Protein AF-A0A672NHU4-F1 (afdb_monomer_lite)

Structure (mmCIF, N/CA/C/O backbone):
data_AF-A0A672NHU4-F1
#
_entry.id   AF-A0A672NHU4-F1
#
loop_
_atom_site.group_PDB
_atom_site.id
_atom_site.type_symbol
_atom_site.label_atom_id
_atom_site.label_alt_id
_atom_site.label_comp_id
_atom_site.label_asym_id
_atom_site.label_entity_id
_atom_site.label_seq_id
_atom_site.pdbx_PDB_ins_code
_atom_site.Cartn_x
_atom_site.Cartn_y
_atom_site.Cartn_z
_atom_site.occupancy
_atom_site.B_iso_or_equiv
_atom_site.auth_seq_id
_atom_site.auth_comp_id
_atom_site.auth_asym_id
_atom_site.auth_atom_id
_atom_site.pdbx_PDB_model_num
ATOM 1 N N . LEU A 1 1 ? -0.319 1.593 -17.697 1.00 64.31 1 LEU A N 1
ATOM 2 C CA . LEU A 1 1 ? 0.627 1.785 -16.578 1.00 64.31 1 LEU A CA 1
ATOM 3 C C . LEU A 1 1 ? -0.025 2.792 -15.657 1.00 64.31 1 LEU A C 1
ATOM 5 O O . LEU A 1 1 ? -0.338 3.880 -16.120 1.00 64.31 1 LEU A O 1
ATOM 9 N N . GLY A 1 2 ? -0.393 2.387 -14.449 1.00 85.44 2 GLY A N 1
ATOM 10 C CA . GLY A 1 2 ? -1.278 3.185 -13.609 1.00 85.44 2 GLY A CA 1
ATOM 11 C C . GLY A 1 2 ? -1.076 2.848 -12.147 1.00 85.44 2 GLY A C 1
ATOM 12 O O . GLY A 1 2 ? -0.872 1.681 -11.811 1.00 85.44 2 GLY A O 1
ATOM 13 N N . LEU A 1 3 ? -1.099 3.895 -11.332 1.00 93.19 3 LEU A N 1
ATOM 14 C CA . LEU A 1 3 ? -1.097 3.849 -9.882 1.00 93.19 3 LEU A CA 1
ATOM 15 C C . LEU A 1 3 ? -2.508 4.207 -9.416 1.00 93.19 3 LEU A C 1
ATOM 17 O O . LEU A 1 3 ? -3.062 5.222 -9.837 1.00 93.19 3 LEU A O 1
ATOM 21 N N . LEU A 1 4 ? -3.072 3.373 -8.555 1.00 94.12 4 LEU A N 1
ATOM 22 C CA . LEU A 1 4 ? -4.301 3.653 -7.832 1.00 94.12 4 LEU A CA 1
ATOM 23 C C . LEU A 1 4 ? -3.996 3.562 -6.345 1.00 94.12 4 LEU A C 1
ATOM 25 O O . LEU A 1 4 ? -3.475 2.552 -5.876 1.00 94.12 4 LEU A O 1
ATOM 29 N N . ILE A 1 5 ? -4.356 4.615 -5.623 1.00 95.06 5 ILE A N 1
ATOM 30 C CA . ILE A 1 5 ? -4.288 4.662 -4.170 1.00 95.06 5 ILE A CA 1
ATOM 31 C C . ILE A 1 5 ? -5.681 5.011 -3.672 1.00 95.06 5 ILE A C 1
ATOM 33 O O . ILE A 1 5 ? -6.282 5.987 -4.123 1.00 95.06 5 ILE A O 1
ATOM 37 N N . THR A 1 6 ? -6.197 4.216 -2.743 1.00 94.00 6 THR A N 1
ATOM 38 C CA . THR A 1 6 ? -7.446 4.516 -2.051 1.00 94.00 6 THR A CA 1
ATOM 39 C C . THR A 1 6 ? -7.314 4.199 -0.574 1.00 94.00 6 THR A C 1
ATOM 41 O O . THR A 1 6 ? -6.663 3.234 -0.184 1.00 94.00 6 THR A O 1
ATOM 44 N N . THR A 1 7 ? -7.950 5.019 0.253 1.00 94.12 7 THR A N 1
ATOM 45 C CA . THR A 1 7 ? -8.052 4.783 1.693 1.00 94.12 7 THR A CA 1
ATOM 46 C C . THR A 1 7 ? -9.515 4.826 2.068 1.00 94.12 7 THR A C 1
ATOM 48 O O . THR A 1 7 ? -10.232 5.732 1.644 1.00 94.12 7 THR A O 1
ATOM 51 N N . GLY A 1 8 ? -9.969 3.853 2.845 1.00 93.44 8 GLY A N 1
ATOM 52 C CA . GLY A 1 8 ? -11.360 3.802 3.261 1.00 93.44 8 GLY A CA 1
ATOM 53 C C . GLY A 1 8 ? -11.588 2.862 4.428 1.00 93.44 8 GLY A C 1
ATOM 54 O O . GLY A 1 8 ? -10.722 2.070 4.794 1.00 93.44 8 GLY A O 1
ATOM 55 N N . LEU A 1 9 ? -12.780 2.963 5.003 1.00 94.69 9 LEU A N 1
ATOM 56 C CA . LEU A 1 9 ? -13.212 2.093 6.084 1.00 94.69 9 LEU A CA 1
ATOM 57 C C . LEU A 1 9 ? -13.734 0.768 5.526 1.00 94.69 9 LEU A C 1
ATOM 59 O O . LEU A 1 9 ? -14.560 0.741 4.610 1.00 94.69 9 LEU A O 1
ATOM 63 N N . ARG A 1 10 ? -13.287 -0.337 6.120 1.00 93.50 10 ARG A N 1
ATOM 64 C CA . ARG A 1 10 ? -13.879 -1.665 5.953 1.00 93.50 10 ARG A CA 1
ATOM 65 C C . ARG A 1 10 ? -14.302 -2.172 7.330 1.00 93.50 10 ARG A C 1
ATOM 67 O O . ARG A 1 10 ? -13.506 -2.766 8.057 1.00 93.50 10 ARG A O 1
ATOM 74 N N . GLY A 1 11 ? -15.567 -1.937 7.674 1.00 93.62 11 GLY A N 1
ATOM 75 C CA . GLY A 1 11 ? -16.011 -2.021 9.067 1.00 93.62 11 GLY A CA 1
ATOM 76 C C . GLY A 1 11 ? -15.358 -0.898 9.873 1.00 93.62 11 GLY A C 1
ATOM 77 O O . GLY A 1 11 ? -15.323 0.232 9.399 1.00 93.62 11 GLY A O 1
ATOM 78 N N . GLU A 1 12 ? -14.790 -1.233 11.030 1.00 93.00 12 GLU A N 1
ATOM 79 C CA . GLU A 1 12 ? -14.058 -0.284 11.887 1.00 93.00 12 GLU A CA 1
ATOM 80 C C . GLU A 1 12 ? -12.587 -0.089 11.474 1.00 93.00 12 GLU A C 1
ATOM 82 O O . GLU A 1 12 ? -11.909 0.759 12.038 1.00 93.00 12 GLU A O 1
ATOM 87 N N . ASN A 1 13 ? -12.080 -0.864 10.505 1.00 94.44 13 ASN A N 1
ATOM 88 C CA . ASN A 1 13 ? -10.668 -0.808 10.119 1.00 94.44 13 ASN A CA 1
ATOM 89 C C . ASN A 1 13 ? -10.439 0.188 8.978 1.00 94.44 13 ASN A C 1
ATOM 91 O O . ASN A 1 13 ? -11.092 0.092 7.929 1.00 94.44 13 ASN A O 1
ATOM 95 N N . LEU A 1 14 ? -9.462 1.078 9.134 1.00 94.81 14 LEU A N 1
ATOM 96 C CA . LEU A 1 14 ? -8.959 1.925 8.061 1.00 94.81 14 LEU A CA 1
ATOM 97 C C . LEU A 1 14 ? -7.981 1.123 7.195 1.00 94.81 14 LEU A C 1
ATOM 99 O O . LEU A 1 14 ? -6.919 0.693 7.647 1.00 94.81 14 LEU A O 1
ATOM 103 N N . VAL A 1 15 ? -8.350 0.923 5.930 1.00 95.38 15 VAL A N 1
ATOM 104 C CA . VAL A 1 15 ? -7.569 0.146 4.963 1.00 95.38 15 VAL A CA 1
ATOM 105 C C . VAL A 1 15 ? -7.007 1.071 3.891 1.00 95.38 15 VAL A C 1
ATOM 107 O O . VAL A 1 15 ? -7.754 1.804 3.238 1.00 95.38 15 VAL A O 1
ATOM 110 N N . HIS A 1 16 ? -5.694 0.998 3.685 1.00 95.81 16 HIS A N 1
ATOM 111 C CA . HIS A 1 16 ? -4.972 1.689 2.624 1.00 95.81 16 HIS A CA 1
ATOM 112 C C . HIS A 1 16 ? -4.611 0.6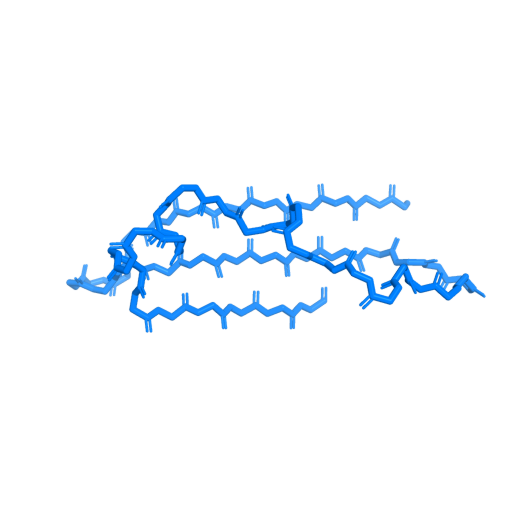93 1.518 1.00 95.81 1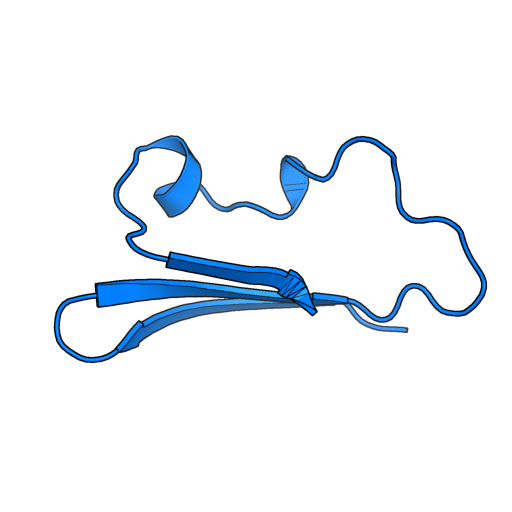6 HIS A C 1
ATOM 114 O O . HIS A 1 16 ? -3.901 -0.284 1.754 1.00 95.81 16 HIS A O 1
ATOM 120 N N . ILE A 1 17 ? -5.137 0.903 0.314 1.00 95.44 17 ILE A N 1
ATOM 121 C CA . ILE A 1 17 ? -4.922 0.023 -0.835 1.00 95.44 17 ILE A CA 1
ATOM 122 C C . ILE A 1 17 ? -4.095 0.774 -1.867 1.00 95.44 17 ILE A C 1
ATOM 124 O O . ILE A 1 17 ? -4.506 1.834 -2.345 1.00 95.44 17 ILE A O 1
ATOM 128 N N . VAL A 1 18 ? -2.969 0.176 -2.240 1.00 95.25 18 VAL A N 1
ATOM 129 C CA . VAL A 1 18 ? -2.086 0.630 -3.309 1.00 95.25 18 VAL A CA 1
ATOM 130 C C . VAL A 1 18 ? -2.068 -0.446 -4.385 1.00 95.25 18 VAL A C 1
ATOM 132 O O . VAL A 1 18 ? -1.717 -1.591 -4.110 1.00 95.25 18 VAL A O 1
ATOM 135 N N . THR A 1 19 ? -2.436 -0.089 -5.614 1.00 94.38 19 THR A N 1
ATOM 136 C CA . THR A 1 19 ? -2.224 -0.962 -6.773 1.00 94.38 19 THR A CA 1
ATOM 137 C C . THR A 1 19 ? -1.385 -0.242 -7.807 1.00 94.38 19 THR A C 1
ATOM 139 O O . THR A 1 19 ? -1.760 0.857 -8.233 1.00 94.38 19 THR A O 1
ATOM 142 N N . TRP A 1 20 ? -0.282 -0.844 -8.236 1.00 94.31 20 TRP A N 1
ATOM 143 C CA . TRP A 1 20 ? 0.607 -0.220 -9.204 1.00 94.31 20 TRP A CA 1
ATOM 144 C C . TRP A 1 20 ? 1.088 -1.196 -10.271 1.00 94.31 20 TRP A C 1
ATOM 146 O O . TRP A 1 20 ? 1.844 -2.129 -10.028 1.00 94.31 20 TRP A O 1
ATOM 156 N N . ASN A 1 21 ? 0.722 -0.909 -11.519 1.00 93.94 21 ASN A N 1
ATOM 157 C CA . ASN A 1 21 ? 1.310 -1.596 -12.660 1.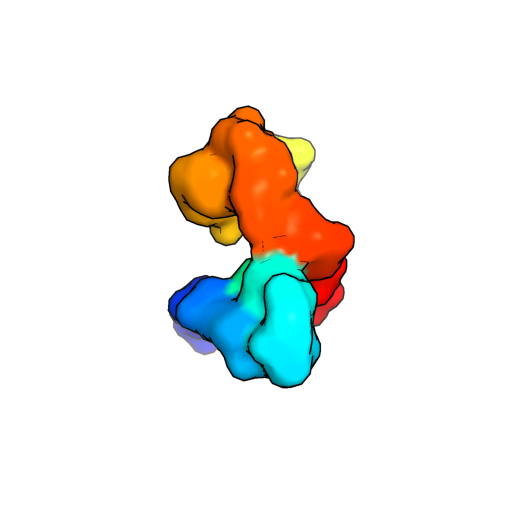00 93.94 21 ASN A CA 1
ATOM 158 C C . ASN A 1 21 ? 2.684 -0.987 -13.006 1.00 93.94 21 ASN A C 1
ATOM 160 O O . ASN A 1 21 ? 2.744 0.041 -13.691 1.00 93.94 21 ASN A O 1
ATOM 164 N N . VAL A 1 22 ? 3.757 -1.654 -12.566 1.00 92.69 22 VAL A N 1
ATOM 165 C CA . VAL A 1 22 ? 5.174 -1.326 -12.850 1.00 92.69 22 VAL A CA 1
ATOM 166 C C . VAL A 1 22 ? 5.635 -1.712 -14.266 1.00 92.69 22 VAL A C 1
ATOM 168 O O . VAL A 1 22 ? 6.735 -1.358 -14.693 1.00 92.69 22 VAL A O 1
ATOM 171 N N . GLY A 1 23 ? 4.805 -2.432 -15.027 1.00 90.69 23 GLY A N 1
ATOM 172 C CA . GLY A 1 23 ? 5.172 -2.980 -16.331 1.00 90.69 23 GLY A CA 1
ATOM 173 C C . GLY A 1 23 ? 6.318 -3.989 -16.229 1.00 90.69 23 GLY A C 1
ATOM 174 O O . GLY A 1 23 ? 6.303 -4.871 -15.379 1.00 90.69 23 GLY A O 1
ATOM 175 N N . SER A 1 24 ? 7.311 -3.854 -17.110 1.00 90.50 24 SER A N 1
ATOM 176 C CA . SER A 1 24 ? 8.560 -4.630 -17.082 1.00 90.50 24 SER A CA 1
ATOM 177 C C . SER A 1 24 ? 9.713 -3.893 -16.381 1.00 90.50 24 SER A C 1
ATOM 179 O O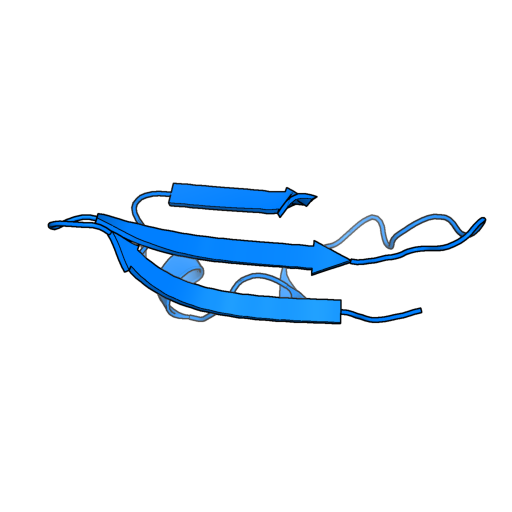 . SER A 1 24 ? 10.868 -4.283 -16.538 1.00 90.50 24 SER A O 1
ATOM 181 N N . GLY A 1 25 ? 9.423 -2.781 -15.697 1.00 89.38 25 GLY A N 1
ATOM 182 C CA . GLY A 1 25 ? 10.407 -2.004 -14.947 1.00 89.38 25 GLY A CA 1
ATOM 183 C C . GLY A 1 25 ? 10.625 -2.544 -13.533 1.00 89.38 25 GLY A C 1
ATOM 184 O O . GLY A 1 25 ? 9.857 -3.367 -13.040 1.00 89.38 25 GLY A O 1
ATOM 185 N N . ILE A 1 26 ? 11.670 -2.044 -12.875 1.00 91.50 26 ILE A N 1
ATOM 186 C CA . ILE A 1 26 ? 11.928 -2.286 -11.452 1.00 91.50 26 ILE A CA 1
ATOM 187 C C . ILE A 1 26 ? 11.292 -1.126 -10.667 1.00 91.50 26 ILE A C 1
ATOM 189 O O . ILE A 1 26 ? 11.578 0.030 -10.999 1.00 91.50 26 ILE A O 1
ATOM 193 N N . PRO A 1 27 ? 10.408 -1.386 -9.683 1.00 89.44 27 PRO A N 1
ATOM 194 C CA . PRO A 1 27 ? 9.918 -0.331 -8.802 1.00 89.44 27 PRO A CA 1
ATOM 195 C C . PRO A 1 27 ? 11.084 0.289 -8.008 1.00 89.44 27 PRO A C 1
ATOM 197 O O . PRO A 1 27 ? 12.054 -0.413 -7.734 1.00 89.44 27 PRO A O 1
ATOM 200 N N . PRO A 1 28 ? 11.016 1.575 -7.625 1.00 91.50 28 PRO A N 1
ATOM 201 C CA . PRO A 1 28 ? 11.987 2.184 -6.725 1.00 91.50 28 PRO A CA 1
ATOM 202 C C . PRO A 1 28 ? 12.165 1.368 -5.442 1.00 91.50 28 PRO A C 1
ATOM 204 O O . PRO A 1 28 ? 11.196 0.824 -4.915 1.00 91.50 28 PRO A O 1
ATOM 207 N N . ASP A 1 29 ? 13.389 1.353 -4.914 1.00 93.94 29 ASP A N 1
ATOM 208 C CA . ASP A 1 29 ? 13.705 0.690 -3.641 1.00 93.94 29 ASP A CA 1
ATOM 209 C C . ASP A 1 29 ? 12.991 1.350 -2.445 1.00 93.94 29 ASP A C 1
ATOM 211 O O . ASP A 1 29 ? 12.793 0.723 -1.405 1.00 93.94 29 ASP A O 1
ATOM 215 N N . ASP A 1 30 ? 12.588 2.615 -2.603 1.00 92.19 30 ASP A N 1
ATOM 216 C CA . ASP A 1 30 ? 11.814 3.375 -1.629 1.00 92.19 30 ASP A CA 1
ATOM 217 C C . ASP A 1 30 ? 10.385 3.623 -2.132 1.00 92.19 30 ASP A C 1
ATOM 219 O O . ASP A 1 30 ? 10.152 4.346 -3.105 1.00 92.19 30 ASP A O 1
ATOM 223 N N . LEU A 1 31 ? 9.418 3.028 -1.432 1.00 90.19 31 LEU A N 1
ATOM 224 C CA . LEU A 1 31 ? 7.986 3.150 -1.704 1.00 90.19 31 LEU A CA 1
ATOM 225 C C . LEU A 1 31 ? 7.249 3.974 -0.642 1.00 90.19 31 LEU A C 1
ATOM 227 O O . LEU A 1 31 ? 6.021 4.005 -0.657 1.00 90.19 31 LEU A O 1
ATOM 231 N N . THR A 1 32 ? 7.959 4.652 0.268 1.00 89.56 32 THR A N 1
ATOM 232 C CA . THR A 1 32 ? 7.358 5.458 1.352 1.00 89.56 32 THR A CA 1
ATOM 233 C C . THR A 1 32 ? 6.351 6.484 0.830 1.00 89.56 32 THR A C 1
ATOM 235 O O . THR A 1 32 ? 5.291 6.666 1.416 1.00 89.56 32 THR A O 1
ATOM 238 N N . SER A 1 33 ? 6.619 7.060 -0.343 1.00 88.56 33 SER A N 1
ATOM 239 C CA . SER A 1 33 ? 5.716 7.996 -1.028 1.00 88.56 33 SER A CA 1
ATOM 240 C C . SER A 1 33 ? 4.338 7.429 -1.403 1.00 88.56 33 SER A C 1
ATOM 242 O O . SER A 1 33 ? 3.417 8.202 -1.669 1.00 88.56 33 SER A O 1
ATOM 244 N N . LEU A 1 34 ? 4.176 6.101 -1.445 1.00 89.38 34 LEU A N 1
ATOM 245 C CA . LEU A 1 34 ? 2.892 5.451 -1.721 1.00 89.38 34 LEU A CA 1
ATOM 246 C C . LEU A 1 34 ? 1.995 5.374 -0.485 1.00 89.38 34 LEU A C 1
ATOM 248 O O . LEU A 1 34 ? 0.810 5.084 -0.628 1.00 89.38 34 LEU A O 1
ATOM 252 N N . PHE A 1 35 ? 2.539 5.632 0.703 1.00 89.56 35 PHE A N 1
ATOM 253 C CA . PHE A 1 35 ? 1.798 5.599 1.951 1.00 89.56 35 PHE A CA 1
ATOM 254 C C . PHE A 1 35 ? 1.327 7.012 2.308 1.00 89.56 35 PHE A C 1
ATOM 256 O O . PHE A 1 35 ? 2.100 7.965 2.339 1.00 89.56 35 PHE A O 1
ATOM 263 N N . GLY A 1 36 ? 0.022 7.162 2.548 1.00 81.44 36 GLY A N 1
ATOM 264 C CA . GLY A 1 36 ? -0.561 8.446 2.942 1.00 81.44 36 GLY A CA 1
ATOM 265 C C . GLY A 1 36 ? -0.336 8.791 4.425 1.00 81.44 36 GLY A C 1
ATOM 266 O O . GLY A 1 36 ? 0.039 7.920 5.213 1.00 81.44 36 GLY A O 1
ATOM 267 N N . PRO A 1 37 ? -0.691 10.017 4.859 1.00 78.31 37 PRO A N 1
ATOM 268 C CA . PRO A 1 37 ? -0.506 10.484 6.241 1.00 78.31 37 PRO A CA 1
ATOM 269 C C . PRO A 1 37 ? -1.152 9.584 7.300 1.00 78.31 37 PRO A C 1
ATOM 271 O O . PRO A 1 37 ? -0.672 9.509 8.425 1.00 78.31 37 PRO A O 1
ATOM 274 N N . GLY A 1 38 ? -2.239 8.891 6.938 1.00 80.25 38 GLY A N 1
ATOM 275 C CA . GLY A 1 38 ? -2.922 7.924 7.798 1.00 80.25 38 GLY A CA 1
ATOM 276 C C . GLY A 1 38 ? -2.088 6.682 8.122 1.00 80.25 38 GLY A C 1
ATOM 277 O O . GLY A 1 38 ? -2.339 6.023 9.125 1.00 80.25 38 GLY A O 1
ATOM 278 N N . VAL A 1 39 ? -1.128 6.317 7.272 1.00 85.81 39 VAL A N 1
ATOM 279 C CA . VAL A 1 39 ? -0.194 5.214 7.537 1.00 85.81 39 VAL A CA 1
ATOM 280 C C . VAL A 1 39 ? 0.943 5.721 8.416 1.00 85.81 39 VAL A C 1
ATOM 282 O O . VAL A 1 39 ? 1.279 5.091 9.413 1.00 85.81 39 VAL A O 1
ATOM 285 N N . GLU A 1 40 ? 1.484 6.896 8.091 1.00 86.88 40 GLU A N 1
ATOM 286 C CA . GLU A 1 40 ? 2.596 7.510 8.824 1.00 86.88 40 GLU A CA 1
ATOM 287 C C . GLU A 1 40 ? 2.237 7.858 10.275 1.00 86.88 40 GLU A C 1
ATOM 289 O O . GLU A 1 40 ? 3.064 7.713 11.172 1.00 86.88 40 GLU A O 1
ATOM 294 N N . ASN A 1 41 ? 1.000 8.295 10.527 1.00 86.62 41 ASN A N 1
ATOM 295 C CA . ASN A 1 41 ? 0.525 8.644 11.866 1.00 86.62 41 ASN A CA 1
ATOM 296 C C . ASN A 1 41 ? -0.078 7.459 12.648 1.00 86.62 41 ASN A C 1
ATOM 298 O O . ASN A 1 41 ? -0.562 7.658 13.762 1.00 86.62 41 ASN A O 1
ATOM 302 N N . GLY A 1 42 ? -0.060 6.245 12.081 1.00 87.50 42 GLY A N 1
ATOM 303 C CA . GLY A 1 42 ? -0.558 5.027 12.729 1.00 87.50 42 GLY A CA 1
ATOM 304 C C . GLY A 1 42 ? -2.082 4.881 12.775 1.00 87.50 42 GLY A C 1
ATOM 305 O O . GLY A 1 42 ? -2.578 4.005 13.474 1.00 87.50 42 GLY A O 1
ATOM 306 N N . SER A 1 43 ? -2.836 5.713 12.049 1.00 91.38 43 SER A N 1
ATOM 307 C CA . SER A 1 43 ? -4.301 5.611 11.966 1.00 91.38 43 SER A CA 1
ATOM 308 C C . SER A 1 43 ? -4.787 4.493 11.034 1.00 91.38 43 SER A C 1
ATOM 310 O O . SER A 1 43 ? -5.981 4.201 11.024 1.00 91.38 43 SER A O 1
ATOM 312 N N . THR A 1 44 ? -3.909 3.927 10.203 1.00 94.56 44 THR A N 1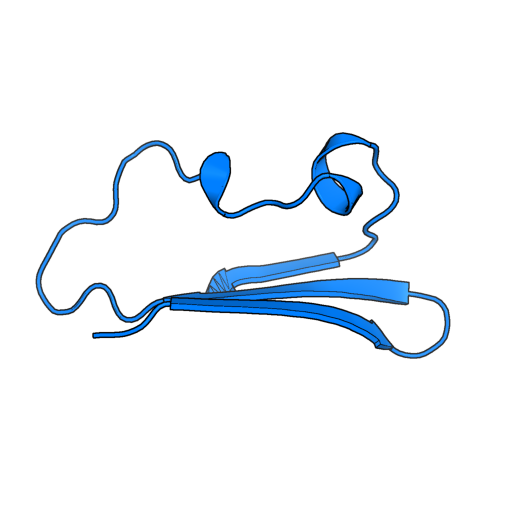
ATOM 313 C CA . THR A 1 44 ? -4.227 2.848 9.259 1.00 94.56 44 THR A CA 1
ATOM 314 C C . THR A 1 44 ? -3.972 1.498 9.904 1.00 94.56 44 THR A C 1
ATOM 316 O O . THR A 1 44 ? -2.839 1.195 10.268 1.00 94.56 44 THR A O 1
ATOM 319 N N . ASP A 1 45 ? -5.001 0.660 9.963 1.00 95.06 45 ASP A N 1
ATOM 320 C CA . ASP A 1 45 ? -4.902 -0.686 10.531 1.00 95.06 45 ASP A CA 1
ATOM 321 C C . ASP A 1 45 ? -4.270 -1.680 9.551 1.00 95.06 45 ASP A C 1
ATOM 323 O O . ASP A 1 45 ? -3.606 -2.636 9.953 1.00 95.06 45 ASP A O 1
ATOM 327 N N . MET A 1 46 ? -4.493 -1.482 8.246 1.00 94.94 46 MET A N 1
ATOM 328 C CA . MET A 1 46 ? -4.039 -2.411 7.214 1.00 94.94 46 MET A CA 1
ATOM 329 C C . MET A 1 46 ? -3.607 -1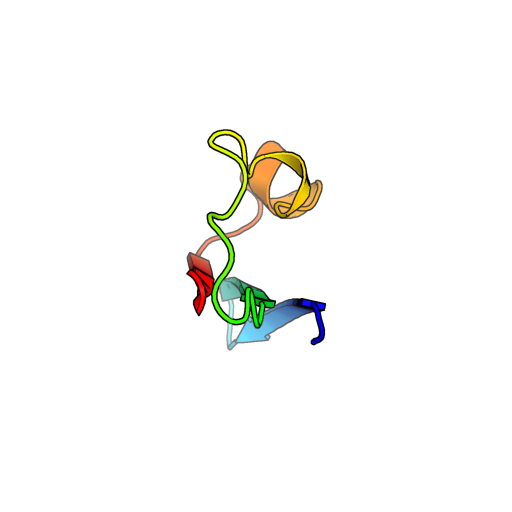.705 5.934 1.00 94.94 46 MET A C 1
ATOM 331 O O . MET A 1 46 ? -4.337 -0.878 5.388 1.00 94.94 46 MET A O 1
ATOM 335 N N . VAL A 1 47 ? -2.460 -2.129 5.397 1.00 94.38 47 VAL A N 1
ATOM 336 C CA . VAL A 1 47 ? -2.005 -1.751 4.057 1.00 94.38 47 VAL A CA 1
ATOM 337 C C . VAL A 1 47 ? -1.977 -2.975 3.144 1.00 94.38 47 VAL A C 1
ATOM 339 O O . VAL A 1 47 ? -1.438 -4.017 3.513 1.00 94.38 47 VAL A O 1
ATOM 342 N N . VAL A 1 48 ? -2.558 -2.846 1.952 1.00 94.94 48 VAL A N 1
ATOM 343 C CA . VAL A 1 48 ? -2.539 -3.867 0.896 1.00 94.94 48 VAL A CA 1
ATOM 344 C C . VAL A 1 48 ? -1.839 -3.288 -0.328 1.00 94.94 48 VAL A C 1
ATOM 346 O O . VAL A 1 48 ? -2.250 -2.242 -0.828 1.00 94.94 48 VAL A O 1
ATOM 349 N N . VAL A 1 49 ? -0.801 -3.974 -0.810 1.00 93.25 49 VAL A N 1
ATOM 350 C CA . VAL A 1 49 ? -0.010 -3.577 -1.985 1.00 93.25 49 VAL A CA 1
ATOM 351 C C . VAL A 1 49 ? -0.102 -4.672 -3.044 1.00 93.25 49 VAL A C 1
ATOM 353 O O . VAL A 1 49 ? 0.106 -5.844 -2.719 1.00 93.25 49 VAL A O 1
ATOM 356 N N . GLY A 1 50 ? -0.423 -4.298 -4.285 1.00 91.25 50 GLY A N 1
ATOM 357 C CA . GLY A 1 50 ? -0.584 -5.220 -5.415 1.00 91.25 50 GLY A CA 1
ATOM 358 C C . GLY A 1 50 ? -0.184 -4.652 -6.768 1.00 91.25 50 GLY A C 1
ATOM 359 O O . GLY A 1 50 ? -0.153 -3.410 -6.928 1.00 91.25 50 GLY A O 1
#

Secondary structure (DSSP, 8-state):
--EEEEEEEETTEEEEEEEE--TTSPPPS--GGGS-HHHHTT--SEEEE-

Radius of gyration: 11.81 Å; chains: 1; bounding box: 30×16×30 Å

Sequence (50 aa):
LGLLITTGLRGENLVHIVTWNVGSGIPPDDLTSLFGPGVENGSTDMVVVG

Organism: Sinocyclocheilus grahami (NCBI:txid75366)

pLDDT: mean 90.96, std 5.51, range [64.31, 95.81]

Foldseek 3Di:
DDWDWDWDDDDPAIEIEIEDDPDPDDDDPDPVVNDDPCVVVVVHPYYHYD